Protein AF-A0A2M7CPL7-F1 (afdb_monomer)

Structure (mmCIF, N/CA/C/O backbone):
data_AF-A0A2M7CPL7-F1
#
_entry.id   AF-A0A2M7CPL7-F1
#
loop_
_atom_site.group_PDB
_atom_site.id
_atom_site.type_symbol
_atom_site.label_atom_id
_atom_site.label_alt_id
_atom_site.label_comp_id
_atom_site.label_asym_id
_atom_site.label_entity_id
_atom_site.label_seq_id
_atom_site.pdbx_PDB_ins_code
_atom_site.Cartn_x
_atom_site.Cartn_y
_atom_site.Cartn_z
_atom_site.occupancy
_atom_site.B_iso_or_equiv
_atom_site.auth_seq_id
_atom_site.auth_comp_id
_atom_site.auth_asym_id
_atom_site.auth_atom_id
_atom_site.pdbx_PDB_model_num
ATOM 1 N N . MET A 1 1 ? -26.203 -23.648 -34.967 1.00 50.22 1 MET A N 1
ATOM 2 C CA . MET A 1 1 ? -25.345 -22.890 -34.029 1.00 50.22 1 MET A CA 1
ATOM 3 C C . MET A 1 1 ? -24.401 -23.874 -33.365 1.00 50.22 1 MET A C 1
ATOM 5 O O . MET A 1 1 ? -24.859 -24.780 -32.678 1.00 50.22 1 MET A O 1
ATOM 9 N N . ASP A 1 2 ? -23.115 -23.768 -33.684 1.00 44.69 2 ASP A N 1
ATOM 10 C CA . ASP A 1 2 ? -22.103 -24.782 -33.389 1.00 44.69 2 ASP A CA 1
ATOM 11 C C . ASP A 1 2 ? -21.683 -24.737 -31.910 1.00 44.69 2 ASP A C 1
ATOM 13 O O . ASP A 1 2 ? -21.132 -23.742 -31.431 1.00 44.69 2 ASP A O 1
ATOM 17 N N . LYS A 1 3 ? -21.976 -25.805 -31.157 1.00 45.78 3 LYS A N 1
ATOM 18 C CA . LYS A 1 3 ? -21.694 -25.899 -29.710 1.00 45.78 3 LYS A CA 1
ATOM 19 C C . LYS A 1 3 ? -20.186 -25.890 -29.400 1.00 45.78 3 LYS A C 1
ATOM 21 O O . LYS A 1 3 ? -19.805 -25.643 -28.256 1.00 45.78 3 LYS A O 1
ATOM 26 N N . ASN A 1 4 ? -19.335 -26.084 -30.409 1.00 49.84 4 ASN A N 1
ATOM 27 C CA . ASN A 1 4 ? -17.879 -26.111 -30.268 1.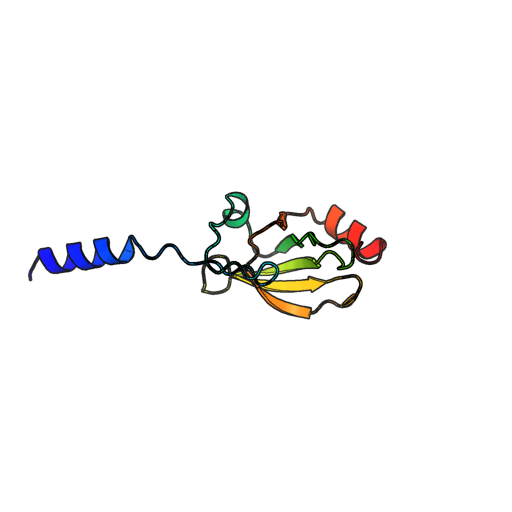00 49.84 4 ASN A CA 1
ATOM 28 C C . ASN A 1 4 ? -17.235 -24.717 -30.144 1.00 49.84 4 ASN A C 1
ATOM 30 O O . ASN A 1 4 ? -16.207 -24.580 -29.480 1.00 49.84 4 ASN A O 1
ATOM 34 N N . ALA A 1 5 ? -17.859 -23.656 -30.672 1.00 48.34 5 ALA A N 1
ATOM 35 C CA . ALA A 1 5 ? -17.319 -22.291 -30.576 1.00 48.34 5 ALA A CA 1
ATOM 36 C C . ALA A 1 5 ? -17.347 -21.731 -29.135 1.00 48.34 5 ALA A C 1
ATOM 38 O O . ALA A 1 5 ? -16.457 -20.988 -28.71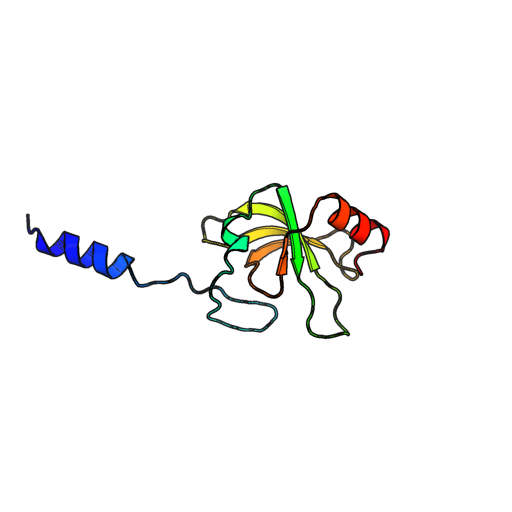6 1.00 48.34 5 ALA A O 1
ATOM 39 N N . LEU A 1 6 ? -18.341 -22.138 -28.335 1.00 47.09 6 LEU A N 1
ATOM 40 C CA . LEU A 1 6 ? -18.498 -21.720 -26.934 1.00 47.09 6 LEU A CA 1
ATOM 41 C C . LEU A 1 6 ? -17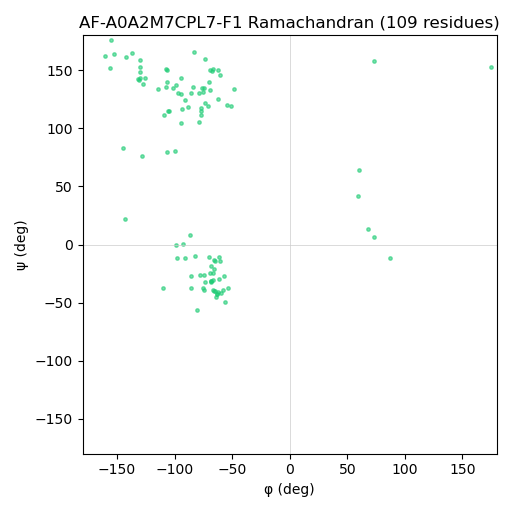.500 -22.398 -25.979 1.00 47.09 6 LEU A C 1
ATOM 43 O O . LEU A 1 6 ? -17.158 -21.827 -24.940 1.00 47.09 6 LEU A O 1
ATOM 47 N N . LEU A 1 7 ? -17.008 -23.593 -26.323 1.00 47.72 7 LEU A N 1
ATOM 48 C CA . LEU A 1 7 ? -15.988 -24.306 -25.546 1.00 47.72 7 LEU A CA 1
ATOM 49 C C . LEU A 1 7 ? -14.593 -23.693 -25.743 1.00 47.72 7 LEU A C 1
ATOM 51 O O . LEU A 1 7 ? -13.864 -23.530 -24.763 1.00 47.72 7 LEU A O 1
ATOM 55 N N . GLY A 1 8 ? -14.266 -23.250 -26.964 1.00 40.34 8 GLY A N 1
ATOM 56 C CA . GLY A 1 8 ? -13.007 -22.558 -27.269 1.00 40.34 8 GLY A CA 1
ATOM 57 C C . GLY A 1 8 ? -12.856 -21.221 -26.535 1.00 40.34 8 GLY A C 1
ATOM 58 O O . GLY A 1 8 ? -11.815 -20.955 -25.940 1.00 40.34 8 GLY A O 1
ATOM 59 N N . LEU A 1 9 ? -13.924 -20.417 -26.464 1.00 45.09 9 LEU A N 1
ATOM 60 C CA . LEU A 1 9 ? -13.926 -19.139 -25.733 1.00 45.09 9 LEU A CA 1
ATOM 61 C C . LEU A 1 9 ? -13.835 -19.311 -24.207 1.00 45.09 9 LEU A C 1
ATO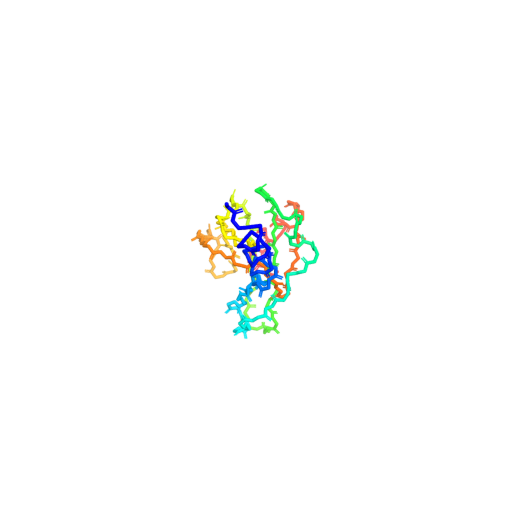M 63 O O . LEU A 1 9 ? -13.225 -18.484 -23.530 1.00 45.09 9 LEU A O 1
ATOM 67 N N . ARG A 1 10 ? -14.394 -20.394 -23.645 1.00 44.84 10 ARG A N 1
ATOM 68 C CA . ARG A 1 10 ? -14.252 -20.725 -22.213 1.00 44.84 10 ARG A CA 1
ATOM 69 C C . ARG A 1 10 ? -12.859 -21.256 -21.860 1.00 44.84 10 ARG A C 1
ATOM 71 O O . ARG A 1 10 ? -12.395 -20.991 -20.752 1.00 44.84 10 ARG A O 1
ATOM 78 N N . ALA A 1 11 ? -12.198 -21.966 -22.775 1.00 43.19 11 ALA A N 1
ATOM 79 C CA . ALA A 1 11 ? -10.825 -22.438 -22.603 1.00 43.19 11 ALA A CA 1
ATOM 80 C C . ALA A 1 11 ? -9.798 -21.300 -22.753 1.00 43.19 11 ALA A C 1
ATOM 82 O O . ALA A 1 11 ? -8.878 -21.208 -21.943 1.00 43.19 11 ALA A O 1
ATOM 83 N N . LEU A 1 12 ? -10.007 -20.365 -23.690 1.00 39.56 12 LEU A N 1
ATOM 84 C CA . LEU A 1 12 ? -9.122 -19.205 -23.868 1.00 39.56 12 LEU A CA 1
ATOM 85 C C . LEU A 1 12 ? -9.187 -18.216 -22.694 1.00 39.56 12 LEU A C 1
ATOM 87 O O . LEU A 1 12 ? -8.190 -17.598 -22.332 1.00 39.56 12 LEU A O 1
ATOM 91 N N . ARG A 1 13 ? -10.350 -18.099 -22.040 1.00 41.03 13 ARG A N 1
ATOM 92 C CA . ARG A 1 13 ? -10.515 -17.268 -20.834 1.00 41.03 13 ARG A CA 1
ATOM 93 C C . ARG A 1 13 ? -9.799 -17.837 -19.603 1.00 41.03 13 ARG A C 1
ATOM 95 O O . ARG A 1 13 ? -9.714 -17.156 -18.585 1.00 41.03 13 ARG A O 1
ATOM 102 N N . LYS A 1 14 ? -9.320 -19.084 -19.679 1.00 42.31 14 LYS A N 1
ATOM 103 C CA . LYS A 1 14 ? -8.762 -19.850 -18.559 1.00 42.31 14 LYS A CA 1
ATOM 104 C C . LYS A 1 14 ? -7.244 -19.724 -18.401 1.00 42.31 14 LYS A C 1
ATOM 106 O O . LYS A 1 14 ? -6.709 -20.342 -17.488 1.00 42.31 14 LYS A O 1
ATOM 111 N N . GLN A 1 15 ? -6.551 -18.952 -19.241 1.00 43.47 15 GLN A N 1
ATOM 112 C CA . GLN A 1 15 ? -5.082 -18.999 -19.259 1.00 43.47 15 GLN A CA 1
ATOM 113 C C . GLN A 1 15 ? -4.364 -17.670 -19.501 1.00 43.47 15 GLN A C 1
ATOM 115 O O . GLN A 1 15 ? -3.193 -17.650 -19.863 1.00 43.47 15 GLN A O 1
ATOM 120 N N . LEU A 1 16 ? -5.029 -16.550 -19.235 1.00 45.91 16 LEU A N 1
ATOM 121 C CA . LEU A 1 16 ? -4.323 -15.306 -18.952 1.00 45.91 16 LEU A CA 1
ATOM 122 C C . LEU A 1 16 ? -4.469 -15.056 -17.461 1.00 45.91 16 LEU A C 1
ATOM 124 O O . LEU A 1 16 ? -5.343 -14.313 -17.017 1.00 45.91 16 LEU A O 1
ATOM 128 N N . THR A 1 17 ? -3.645 -15.743 -16.670 1.00 52.88 17 THR A N 1
ATOM 129 C CA . THR A 1 17 ? -3.370 -15.292 -15.308 1.00 52.88 17 THR A CA 1
ATOM 130 C C . THR A 1 17 ? -2.968 -13.823 -15.440 1.00 52.88 17 THR A C 1
ATOM 132 O O . THR A 1 17 ? -2.026 -13.547 -16.191 1.00 52.88 17 THR A O 1
ATOM 135 N N . PRO A 1 18 ? -3.698 -12.873 -14.828 1.00 54.16 18 PRO A 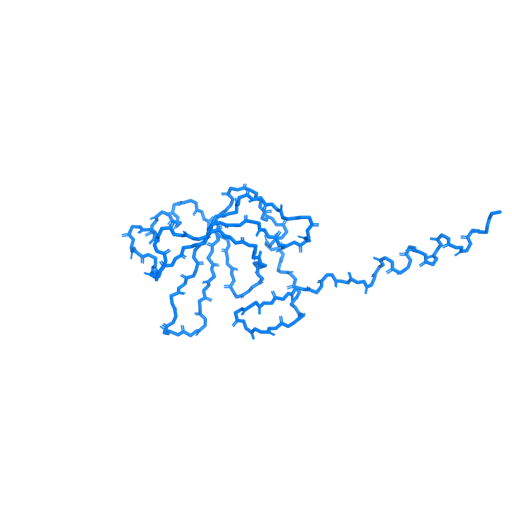N 1
ATOM 136 C CA . PRO A 1 18 ? -3.321 -11.472 -14.910 1.00 54.16 18 PRO A CA 1
ATOM 137 C C . PRO A 1 18 ? -1.870 -11.361 -14.445 1.00 54.16 18 PRO A C 1
ATOM 139 O O . PRO A 1 18 ? -1.527 -11.827 -13.358 1.00 54.16 18 PRO A O 1
ATOM 142 N N . LYS A 1 19 ? -1.005 -10.865 -15.332 1.00 63.03 19 LYS A N 1
ATOM 143 C CA . LYS A 1 19 ? 0.409 -10.672 -15.032 1.00 63.03 19 LYS A CA 1
ATOM 144 C C . LYS A 1 19 ? 0.494 -9.425 -14.173 1.00 63.03 19 LYS A C 1
ATOM 146 O O . LYS A 1 19 ? 0.192 -8.339 -14.655 1.00 63.03 19 LYS A O 1
ATOM 151 N N . PHE A 1 20 ? 0.855 -9.588 -12.908 1.00 69.81 20 PHE A N 1
ATOM 152 C CA . PHE A 1 20 ? 1.102 -8.447 -12.046 1.00 69.81 20 PHE A CA 1
ATOM 153 C C . PHE A 1 20 ? 2.542 -7.987 -12.221 1.00 69.81 20 PHE A C 1
ATOM 155 O O . PHE A 1 20 ? 3.469 -8.799 -12.150 1.00 69.81 20 PHE A O 1
ATOM 162 N N . PHE A 1 21 ? 2.714 -6.686 -12.436 1.00 69.94 21 PHE A N 1
ATOM 163 C CA . PHE A 1 21 ? 4.021 -6.047 -12.468 1.00 69.94 21 PHE A CA 1
ATOM 164 C C . PHE A 1 21 ? 4.356 -5.484 -11.089 1.00 69.94 21 PHE A C 1
ATOM 166 O O . PHE A 1 21 ? 3.560 -4.747 -10.503 1.00 69.94 21 PHE A O 1
ATOM 173 N N . ASN A 1 22 ? 5.541 -5.812 -10.584 1.00 68.81 22 ASN A N 1
ATOM 174 C CA . ASN A 1 22 ? 6.110 -5.164 -9.415 1.00 68.81 22 ASN A CA 1
ATOM 175 C C . ASN A 1 22 ? 7.036 -4.038 -9.881 1.00 68.81 22 ASN A C 1
ATOM 177 O O . ASN A 1 22 ? 8.153 -4.286 -10.328 1.00 68.81 22 ASN A O 1
ATOM 181 N N . ALA A 1 23 ? 6.568 -2.798 -9.756 1.00 65.25 23 ALA A N 1
ATOM 182 C CA . ALA A 1 23 ? 7.336 -1.623 -10.157 1.00 65.25 23 ALA A CA 1
ATOM 183 C C . ALA A 1 23 ? 8.604 -1.399 -9.319 1.00 65.25 23 ALA A C 1
ATOM 185 O O . ALA A 1 23 ? 9.524 -0.736 -9.783 1.00 65.25 23 ALA A O 1
ATOM 186 N N . LEU A 1 24 ? 8.670 -1.961 -8.109 1.00 64.38 24 LEU A N 1
ATOM 187 C CA . LEU A 1 24 ? 9.808 -1.791 -7.208 1.00 64.38 24 LEU A CA 1
ATOM 188 C C . LEU A 1 24 ? 10.924 -2.795 -7.488 1.00 64.38 24 LEU A C 1
ATOM 190 O O . LEU A 1 24 ? 12.094 -2.442 -7.398 1.00 64.38 24 LEU A O 1
ATOM 194 N N . THR A 1 25 ? 10.581 -4.036 -7.840 1.00 64.62 25 THR A N 1
ATOM 195 C CA . THR A 1 25 ? 11.572 -5.080 -8.161 1.00 64.62 25 THR A CA 1
ATOM 196 C C . THR A 1 25 ? 11.807 -5.256 -9.660 1.00 64.62 25 THR A C 1
ATOM 198 O O . THR A 1 25 ? 12.727 -5.966 -10.056 1.00 64.62 25 THR A O 1
ATOM 201 N N . GLY A 1 26 ? 10.969 -4.656 -10.510 1.00 67.94 26 GLY A N 1
ATOM 202 C CA . GLY A 1 26 ? 10.982 -4.861 -11.960 1.00 67.94 26 GLY A CA 1
ATOM 203 C C . GLY A 1 26 ? 10.428 -6.221 -12.403 1.00 67.94 26 GLY A C 1
ATOM 204 O O . GLY A 1 26 ? 10.498 -6.558 -13.585 1.00 67.94 26 GLY A O 1
ATOM 205 N N . ALA A 1 27 ? 9.868 -7.021 -11.487 1.00 68.38 27 ALA A N 1
ATOM 206 C CA . ALA A 1 27 ? 9.343 -8.340 -11.815 1.00 68.38 27 ALA A CA 1
ATOM 207 C C . ALA A 1 27 ? 8.051 -8.235 -12.647 1.00 68.38 27 ALA A C 1
ATOM 209 O O . ALA A 1 27 ? 7.037 -7.705 -12.195 1.00 68.38 27 ALA A O 1
ATOM 210 N N . ALA A 1 28 ? 8.081 -8.777 -13.868 1.00 67.25 28 ALA A N 1
ATOM 211 C CA . ALA A 1 28 ? 6.979 -8.709 -14.834 1.00 67.25 28 ALA A CA 1
ATOM 212 C C . ALA A 1 28 ? 5.870 -9.757 -14.639 1.00 67.25 28 ALA A C 1
ATOM 214 O O . ALA A 1 28 ? 4.845 -9.697 -15.320 1.00 67.25 28 ALA A O 1
ATOM 215 N N . GLN A 1 29 ? 6.079 -10.748 -13.770 1.00 72.38 29 GLN A N 1
ATOM 216 C CA . GLN A 1 29 ? 5.127 -11.833 -13.528 1.00 72.38 29 GLN A CA 1
ATOM 217 C C . GLN A 1 29 ? 5.160 -12.246 -12.058 1.00 72.38 29 GLN A C 1
ATOM 219 O O . GLN A 1 29 ? 5.832 -13.206 -11.691 1.00 72.38 29 GLN A O 1
ATOM 224 N N . VAL A 1 30 ? 4.434 -11.511 -11.219 1.00 68.62 30 VAL A N 1
ATOM 225 C CA . VAL A 1 30 ? 4.262 -11.865 -9.804 1.00 68.62 30 VAL A CA 1
ATOM 226 C C . VAL A 1 30 ? 2.889 -12.503 -9.609 1.00 68.62 30 VAL A C 1
ATOM 228 O O . VAL A 1 30 ? 1.893 -12.032 -10.161 1.00 68.62 30 VAL A O 1
ATOM 231 N N . ALA A 1 31 ? 2.827 -13.605 -8.863 1.00 69.56 31 ALA A N 1
ATOM 232 C CA . ALA A 1 31 ? 1.552 -14.175 -8.445 1.00 69.56 31 ALA A CA 1
ATOM 233 C C . ALA A 1 31 ? 0.992 -13.327 -7.294 1.00 69.56 31 ALA A C 1
ATOM 235 O O . ALA A 1 31 ? 1.741 -12.994 -6.379 1.00 69.56 31 ALA A O 1
ATOM 236 N N . PRO A 1 32 ? -0.302 -12.975 -7.297 1.00 68.62 32 PRO A N 1
ATOM 237 C CA . PRO A 1 32 ? -0.845 -12.163 -6.228 1.00 68.62 32 PRO A CA 1
ATOM 238 C C . PRO A 1 32 ? -0.883 -12.973 -4.931 1.00 68.62 32 PRO A C 1
ATOM 240 O O . PRO A 1 32 ? -1.372 -14.109 -4.901 1.00 68.62 32 PRO A O 1
ATOM 243 N N . ALA A 1 33 ? -0.409 -12.385 -3.840 1.00 70.94 33 ALA A N 1
ATOM 244 C CA . ALA A 1 33 ? -0.494 -13.005 -2.530 1.00 70.94 33 ALA A CA 1
ATOM 245 C C . ALA A 1 33 ? -1.961 -13.091 -2.068 1.00 70.94 33 ALA A C 1
ATOM 247 O O . ALA A 1 33 ? -2.788 -12.230 -2.374 1.00 70.94 33 ALA A O 1
ATOM 248 N N . LYS A 1 34 ? -2.308 -14.120 -1.278 1.00 74.19 34 LYS A N 1
ATOM 249 C CA . LYS A 1 34 ? -3.700 -14.350 -0.830 1.00 74.19 34 LYS A CA 1
ATOM 250 C C . LYS A 1 34 ? -4.323 -13.125 -0.154 1.00 74.19 34 LYS A C 1
ATOM 252 O O . LYS A 1 34 ? -5.500 -12.847 -0.370 1.00 74.19 34 LYS A O 1
ATOM 257 N N . TRP A 1 35 ? -3.549 -12.379 0.629 1.00 74.12 35 TRP A N 1
ATOM 258 C CA . TRP A 1 35 ? -4.038 -11.201 1.348 1.00 74.12 35 TRP A CA 1
ATOM 259 C C . TRP A 1 35 ? -4.448 -10.050 0.409 1.00 74.12 35 TRP A C 1
ATOM 261 O O . TRP A 1 35 ? -5.330 -9.275 0.762 1.00 74.12 35 TRP A O 1
ATOM 271 N N . GLN A 1 36 ? -3.907 -9.971 -0.814 1.00 75.56 36 GLN A N 1
ATOM 272 C CA . GLN A 1 36 ? -4.280 -8.930 -1.786 1.00 75.56 36 GLN A CA 1
ATOM 273 C C . GLN A 1 36 ? -5.719 -9.072 -2.257 1.00 75.56 36 GLN A C 1
ATOM 275 O O . GLN A 1 36 ? -6.386 -8.082 -2.535 1.00 75.56 36 GLN A O 1
ATOM 280 N N . SER A 1 37 ? -6.230 -10.305 -2.296 1.00 77.12 37 SER A N 1
ATOM 281 C CA . SER A 1 37 ? -7.643 -10.551 -2.595 1.00 77.12 37 SER A CA 1
ATOM 282 C C . SER A 1 37 ? -8.596 -10.002 -1.525 1.00 77.12 37 SER A C 1
ATOM 284 O O . SER A 1 37 ? -9.794 -9.909 -1.771 1.00 77.12 37 SER A O 1
ATOM 286 N N . GLN A 1 38 ? -8.070 -9.629 -0.355 1.00 81.62 38 GLN A N 1
ATOM 287 C CA . GLN A 1 38 ? -8.824 -9.077 0.770 1.00 81.62 38 GLN A CA 1
ATOM 288 C C . GLN A 1 38 ? -8.749 -7.545 0.833 1.00 81.62 38 GLN A C 1
ATOM 290 O O . GLN A 1 38 ? -9.330 -6.951 1.744 1.00 81.62 38 GLN A O 1
ATOM 295 N N . LEU A 1 39 ? -8.021 -6.913 -0.095 1.00 85.44 39 LEU A N 1
ATOM 296 C CA . LEU A 1 39 ? -7.901 -5.465 -0.156 1.00 85.44 39 LEU A CA 1
ATOM 297 C C . LEU A 1 39 ? -9.182 -4.827 -0.691 1.00 85.44 39 LEU A C 1
ATOM 299 O O . LEU A 1 39 ? -9.744 -5.251 -1.702 1.00 85.44 39 LEU A O 1
ATOM 303 N N . LYS A 1 40 ? -9.614 -3.768 -0.014 1.00 90.06 40 LYS A N 1
ATOM 304 C CA . LYS A 1 40 ? -10.800 -2.974 -0.346 1.00 90.06 40 LYS A CA 1
ATOM 305 C C . LYS A 1 40 ? -10.517 -1.482 -0.200 1.00 90.06 40 LYS A C 1
ATOM 307 O O . LYS A 1 40 ? -9.547 -1.076 0.436 1.00 90.06 40 LYS A O 1
ATOM 312 N N . SER A 1 41 ? -11.399 -0.661 -0.764 1.00 93.44 41 SER A N 1
ATOM 313 C CA . SER A 1 41 ? -11.433 0.778 -0.489 1.00 93.44 41 SER A CA 1
ATOM 314 C C . SER A 1 41 ? -11.393 1.058 1.014 1.00 93.44 41 SER A C 1
ATOM 316 O O . SER A 1 41 ? -12.113 0.426 1.787 1.00 93.44 41 SER A O 1
ATOM 318 N N . GLY A 1 42 ? -10.548 2.005 1.410 1.00 93.88 42 GLY A N 1
ATOM 319 C CA . GLY A 1 42 ? -10.301 2.392 2.795 1.00 93.88 42 GLY A CA 1
ATOM 320 C C . GLY A 1 42 ? -9.224 1.576 3.513 1.00 93.88 42 GLY A C 1
ATOM 321 O O . GLY A 1 42 ? -8.790 1.998 4.580 1.00 93.88 42 GLY A O 1
ATOM 322 N N . ASP A 1 43 ? -8.763 0.452 2.956 1.00 94.06 43 ASP A N 1
ATOM 323 C CA . ASP A 1 43 ? -7.660 -0.296 3.558 1.00 94.06 43 ASP A CA 1
ATOM 324 C C . ASP A 1 43 ? -6.333 0.465 3.455 1.00 94.06 43 ASP A C 1
ATOM 326 O O . ASP A 1 43 ? -6.077 1.191 2.490 1.00 94.06 43 ASP A O 1
ATOM 330 N N . TYR A 1 44 ? -5.464 0.219 4.433 1.00 94.12 44 TYR A N 1
ATOM 331 C CA . TYR A 1 44 ? -4.107 0.745 4.480 1.00 94.12 44 TYR A CA 1
ATOM 332 C C . TYR A 1 44 ? -3.097 -0.356 4.166 1.00 94.12 44 TYR A C 1
ATOM 334 O O . TYR A 1 44 ? -3.321 -1.532 4.466 1.00 94.12 44 TYR A O 1
ATOM 342 N N . TYR A 1 45 ? -1.968 0.018 3.579 1.00 91.81 45 TYR A N 1
ATOM 343 C CA . TYR A 1 45 ? -0.877 -0.897 3.269 1.00 91.81 45 TYR A CA 1
ATOM 344 C C . TYR A 1 45 ? 0.477 -0.232 3.503 1.00 91.81 45 TYR A C 1
ATOM 346 O O . TYR A 1 45 ? 0.589 0.994 3.552 1.00 91.81 45 TYR A O 1
ATOM 354 N N . VAL A 1 46 ? 1.507 -1.062 3.619 1.00 91.06 46 VAL A N 1
ATOM 355 C CA . VAL A 1 46 ? 2.902 -0.645 3.508 1.00 91.06 46 VAL A CA 1
ATOM 356 C C . VAL A 1 46 ? 3.585 -1.486 2.449 1.00 91.06 46 VAL A C 1
ATOM 358 O O . VAL A 1 46 ? 3.295 -2.676 2.298 1.00 91.06 46 VAL A O 1
ATOM 361 N N . ILE A 1 47 ? 4.479 -0.844 1.716 1.00 87.19 47 ILE A N 1
ATOM 362 C CA . ILE A 1 47 ? 5.479 -1.481 0.892 1.00 87.19 47 ILE A CA 1
ATOM 363 C C . ILE A 1 47 ? 6.826 -1.262 1.547 1.00 87.19 47 ILE A C 1
ATOM 365 O O . ILE A 1 47 ? 7.318 -0.135 1.622 1.00 87.19 47 ILE A O 1
ATOM 369 N N . GLU A 1 48 ? 7.391 -2.351 2.046 1.00 83.88 48 GLU A N 1
ATOM 370 C CA . GLU A 1 48 ? 8.704 -2.326 2.663 1.00 83.88 48 GLU A CA 1
ATOM 371 C C . GLU A 1 48 ? 9.756 -2.312 1.552 1.00 83.88 48 GLU A C 1
ATOM 373 O O . GLU A 1 48 ? 9.696 -3.088 0.595 1.00 83.88 48 GLU A O 1
ATOM 378 N N . SER A 1 49 ? 10.713 -1.393 1.651 1.00 74.19 49 SER A N 1
ATOM 379 C CA . SER A 1 49 ? 11.864 -1.410 0.759 1.00 74.19 49 SER A CA 1
ATOM 380 C C . SER A 1 49 ? 12.820 -2.518 1.189 1.00 74.19 49 SER A C 1
ATOM 382 O O . SER A 1 49 ? 13.219 -2.584 2.350 1.00 74.19 49 SER A O 1
ATOM 384 N N . PHE A 1 50 ? 13.257 -3.348 0.242 1.00 69.50 50 PHE A N 1
ATOM 385 C CA . PHE A 1 50 ? 14.357 -4.287 0.481 1.00 69.50 50 PHE A CA 1
ATOM 386 C C . PHE A 1 50 ? 15.714 -3.583 0.640 1.00 69.50 50 PHE A C 1
ATOM 388 O O . PHE A 1 50 ? 16.632 -4.135 1.241 1.00 69.50 50 PHE A O 1
ATOM 395 N N . ALA A 1 51 ? 15.860 -2.379 0.081 1.00 69.00 51 ALA A N 1
ATOM 396 C CA . ALA A 1 51 ? 17.069 -1.576 0.195 1.00 69.00 51 ALA A CA 1
ATOM 397 C C . ALA A 1 51 ? 16.969 -0.659 1.419 1.00 69.00 51 ALA A C 1
ATOM 399 O O . ALA A 1 51 ? 16.055 0.163 1.502 1.00 69.00 51 ALA A O 1
ATOM 400 N N . SER A 1 52 ? 17.944 -0.748 2.326 1.00 67.25 52 SER A N 1
ATOM 401 C CA . SER A 1 52 ? 18.007 0.048 3.564 1.00 67.25 52 SER A CA 1
ATOM 402 C C . SER A 1 52 ? 18.077 1.565 3.344 1.00 67.25 52 SER A C 1
ATOM 404 O O . SER A 1 52 ? 17.872 2.329 4.282 1.00 67.25 52 SER A O 1
ATOM 406 N N . SER A 1 53 ? 18.369 2.010 2.120 1.00 76.62 53 SER A N 1
ATOM 407 C CA . SER A 1 53 ? 18.477 3.420 1.744 1.00 76.62 53 SER A CA 1
ATOM 408 C C . SER A 1 53 ? 17.174 4.050 1.244 1.00 76.62 53 SER A C 1
ATOM 410 O O . SER A 1 53 ? 17.132 5.272 1.100 1.00 76.62 53 SER A O 1
ATOM 412 N N . LEU A 1 54 ? 16.127 3.264 0.963 1.00 80.19 54 LEU A N 1
ATOM 413 C CA . LEU A 1 54 ? 14.850 3.794 0.477 1.00 80.19 54 LEU A CA 1
ATOM 414 C C . LEU A 1 54 ? 13.792 3.715 1.587 1.00 80.19 54 LEU A C 1
ATOM 416 O O . LEU A 1 54 ? 13.683 2.674 2.240 1.00 80.19 54 LEU A O 1
ATOM 420 N N . PRO A 1 55 ? 12.993 4.775 1.799 1.00 85.69 55 PRO A N 1
ATOM 421 C CA . PRO A 1 55 ? 11.921 4.748 2.783 1.00 85.69 55 PRO A CA 1
ATOM 422 C C . PRO A 1 55 ? 10.823 3.768 2.365 1.00 85.69 55 PRO A C 1
ATOM 424 O O . PRO A 1 55 ? 10.564 3.569 1.174 1.00 85.69 55 PRO A O 1
ATOM 427 N N . ALA A 1 56 ? 10.134 3.199 3.354 1.00 89.19 56 ALA A N 1
ATOM 428 C CA . ALA A 1 56 ? 8.916 2.447 3.102 1.00 89.19 56 ALA A CA 1
ATOM 429 C C . ALA A 1 56 ? 7.827 3.352 2.494 1.00 89.19 56 ALA A C 1
ATOM 431 O O . ALA A 1 56 ? 7.764 4.561 2.749 1.00 89.19 56 ALA A O 1
ATOM 432 N N . ILE A 1 57 ? 6.956 2.753 1.684 1.00 90.12 57 ILE A N 1
ATOM 433 C CA . ILE A 1 57 ? 5.816 3.439 1.072 1.00 90.12 57 ILE A CA 1
ATOM 434 C C . ILE A 1 57 ? 4.556 3.005 1.804 1.00 90.12 57 ILE A C 1
ATOM 436 O O . ILE A 1 57 ? 4.143 1.854 1.720 1.00 90.12 57 ILE A O 1
ATOM 440 N N . TYR A 1 58 ? 3.908 3.933 2.482 1.00 93.06 58 TYR A N 1
ATOM 441 C CA . TYR A 1 58 ? 2.620 3.723 3.128 1.00 93.06 58 TYR A CA 1
ATOM 442 C C . TYR A 1 58 ? 1.528 4.163 2.172 1.00 93.06 58 TYR A C 1
ATOM 444 O O . TYR A 1 58 ? 1.697 5.156 1.480 1.00 93.06 58 TYR A O 1
ATOM 452 N N . GLY A 1 59 ? 0.384 3.498 2.123 1.00 93.38 59 GLY A N 1
ATOM 453 C CA . GLY A 1 59 ? -0.717 4.043 1.342 1.00 93.38 59 GLY A CA 1
ATOM 454 C C . GLY A 1 59 ? -2.091 3.648 1.826 1.00 93.38 59 GLY A C 1
ATOM 455 O O . GLY A 1 59 ? -2.261 2.714 2.608 1.00 93.38 59 GLY A O 1
ATOM 456 N N . GLN A 1 60 ? -3.069 4.399 1.337 1.00 95.25 60 GLN A N 1
ATOM 457 C CA . GLN A 1 60 ? -4.487 4.142 1.521 1.00 95.25 60 GLN A CA 1
ATOM 458 C C . GLN A 1 60 ? -5.115 3.820 0.168 1.00 95.25 60 GLN A C 1
ATOM 460 O O . GLN A 1 60 ? -4.906 4.536 -0.814 1.00 95.25 60 GLN A O 1
ATOM 465 N N . ILE A 1 61 ? -5.922 2.766 0.119 1.00 94.19 61 ILE A N 1
ATOM 466 C CA . ILE A 1 61 ? -6.691 2.411 -1.070 1.00 94.19 61 ILE A CA 1
ATOM 467 C C . ILE A 1 61 ? -7.900 3.333 -1.173 1.00 94.19 61 ILE A C 1
ATOM 469 O O . ILE A 1 61 ? -8.795 3.297 -0.332 1.00 94.19 61 ILE A O 1
ATOM 473 N N . ILE A 1 62 ? -7.961 4.123 -2.241 1.00 95.25 62 ILE A N 1
ATOM 474 C CA . ILE A 1 62 ? -9.123 4.957 -2.552 1.00 95.25 62 ILE A CA 1
ATOM 475 C C . ILE A 1 62 ? -10.182 4.074 -3.217 1.00 95.25 62 ILE A C 1
ATOM 477 O O . ILE A 1 62 ? -11.305 3.936 -2.725 1.00 95.25 62 ILE A O 1
ATOM 481 N N . LYS A 1 63 ? -9.818 3.414 -4.323 1.00 93.69 63 LYS A N 1
ATOM 482 C CA . LYS A 1 63 ? -10.716 2.512 -5.059 1.00 93.69 63 LYS A CA 1
ATOM 483 C C . LYS A 1 63 ? -9.965 1.467 -5.883 1.00 93.69 63 LYS A C 1
ATOM 485 O O . LYS A 1 63 ? -8.852 1.745 -6.331 1.00 93.69 63 LYS A O 1
ATOM 490 N N . PRO A 1 64 ? -10.557 0.283 -6.127 1.00 87.56 64 PRO A N 1
ATOM 491 C CA . PRO A 1 64 ? -10.035 -0.627 -7.138 1.00 87.56 64 PRO A CA 1
ATOM 492 C C . PRO A 1 64 ? -10.068 0.048 -8.509 1.00 87.56 64 PRO A C 1
ATOM 494 O O . PRO A 1 64 ? -10.975 0.827 -8.818 1.00 87.56 64 PRO A O 1
ATOM 497 N N . THR A 1 65 ? -9.080 -0.260 -9.338 1.00 80.69 65 THR A N 1
ATOM 498 C CA . THR A 1 65 ? -9.180 0.025 -10.769 1.00 80.69 65 THR A CA 1
ATOM 499 C C . THR A 1 65 ? -9.954 -1.106 -11.452 1.00 80.69 65 THR A C 1
ATOM 501 O O . THR A 1 65 ? -10.160 -2.171 -10.868 1.00 80.69 65 THR A O 1
ATOM 504 N N . GLY A 1 66 ? -10.408 -0.897 -12.690 1.00 73.81 66 GLY A N 1
ATOM 505 C CA . GLY A 1 66 ? -11.030 -1.970 -13.481 1.00 73.81 66 GLY A CA 1
ATOM 506 C C . GLY A 1 66 ? -10.086 -3.152 -13.758 1.00 73.81 66 GLY A C 1
ATOM 507 O O . GLY A 1 66 ? -10.537 -4.207 -14.201 1.00 73.81 66 GLY A O 1
ATOM 508 N N . GLU A 1 67 ? -8.791 -2.989 -13.472 1.00 78.00 67 GLU A N 1
ATOM 509 C CA . GLU A 1 67 ? -7.754 -4.001 -13.615 1.00 78.00 67 GLU A CA 1
ATOM 510 C C . GLU A 1 67 ? -7.482 -4.702 -12.279 1.00 78.00 67 GLU A C 1
ATOM 512 O O . GLU A 1 67 ? -7.299 -4.089 -11.224 1.00 78.00 67 GLU A O 1
ATOM 517 N N . ARG A 1 68 ? -7.471 -6.037 -12.313 1.00 74.44 68 ARG A N 1
ATOM 518 C CA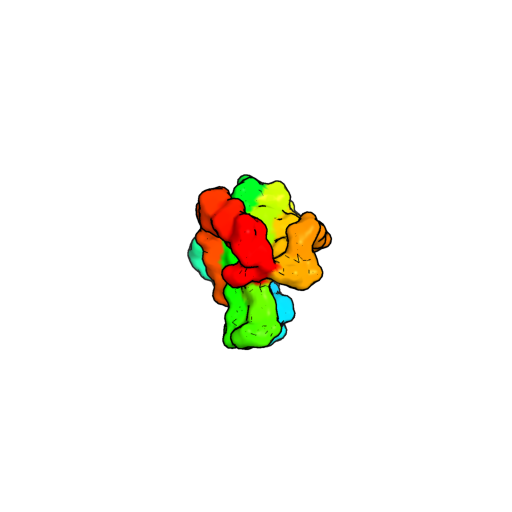 . ARG A 1 68 ? -7.388 -6.858 -11.103 1.00 74.44 68 ARG A CA 1
ATOM 519 C C . ARG A 1 68 ? -6.071 -6.601 -10.364 1.00 74.44 68 ARG A C 1
ATOM 521 O O . ARG A 1 68 ? -5.010 -6.777 -10.943 1.00 74.44 68 ARG A O 1
ATOM 528 N N . GLY A 1 69 ? -6.184 -6.240 -9.083 1.00 74.44 69 GLY A N 1
ATOM 529 C CA . GLY A 1 69 ? -5.098 -5.938 -8.133 1.00 74.44 69 GLY A CA 1
ATOM 530 C C . GLY A 1 69 ? -4.296 -4.664 -8.411 1.00 74.44 69 GLY A C 1
ATOM 531 O O . GLY A 1 69 ? -3.277 -4.438 -7.761 1.00 74.44 69 GLY A O 1
ATOM 532 N N . TYR A 1 70 ? -4.807 -3.810 -9.297 1.00 82.81 70 TYR A N 1
ATOM 533 C CA . TYR A 1 70 ? -4.419 -2.411 -9.389 1.00 82.81 70 TYR A CA 1
ATOM 534 C C . TYR A 1 70 ? -5.449 -1.551 -8.659 1.00 82.81 70 TYR A C 1
ATOM 536 O O . TYR A 1 70 ? -6.663 -1.742 -8.800 1.00 82.81 70 TYR A O 1
ATOM 544 N N . PHE A 1 71 ? -4.968 -0.574 -7.903 1.00 88.81 71 PHE A N 1
ATOM 545 C CA . PHE A 1 71 ? -5.795 0.321 -7.103 1.00 88.81 71 PHE A CA 1
ATOM 546 C C . PHE A 1 71 ? -5.399 1.767 -7.369 1.00 88.81 71 PHE A C 1
ATOM 548 O O . PHE A 1 71 ? -4.217 2.066 -7.524 1.00 88.81 71 PHE A O 1
ATOM 555 N N . LEU A 1 72 ? -6.385 2.666 -7.382 1.00 91.75 72 LEU A N 1
ATOM 556 C CA . LEU A 1 72 ? -6.105 4.069 -7.121 1.00 91.75 72 LEU A CA 1
ATOM 557 C C . LEU A 1 72 ? -5.834 4.192 -5.624 1.00 91.75 72 LEU A C 1
ATOM 559 O O . LEU A 1 72 ? -6.683 3.837 -4.797 1.00 91.75 72 LEU A O 1
ATOM 563 N N . VAL A 1 73 ? -4.655 4.688 -5.292 1.00 93.12 73 VAL A N 1
ATOM 564 C CA . VAL A 1 73 ? -4.180 4.830 -3.919 1.00 93.12 73 VAL A CA 1
ATOM 565 C C . VAL A 1 73 ? -3.656 6.236 -3.699 1.00 93.12 73 VAL A C 1
ATOM 567 O O . VAL A 1 73 ? -3.265 6.908 -4.651 1.00 93.12 73 VAL A O 1
ATOM 570 N N . LYS A 1 74 ? -3.599 6.647 -2.435 1.00 95.44 74 LYS A N 1
ATOM 571 C CA . LYS A 1 74 ? -2.766 7.765 -1.998 1.00 95.44 74 LYS A CA 1
ATOM 572 C C . LYS A 1 74 ? -1.572 7.201 -1.242 1.00 95.44 74 LYS A C 1
ATOM 574 O O . LYS A 1 74 ? -1.760 6.562 -0.206 1.00 95.44 74 LYS A O 1
ATOM 579 N N . ALA A 1 75 ? -0.375 7.382 -1.788 1.00 92.38 75 ALA A N 1
ATOM 580 C CA . ALA A 1 75 ? 0.866 6.819 -1.268 1.00 92.38 75 ALA A CA 1
ATOM 581 C C . ALA A 1 75 ? 1.717 7.903 -0.597 1.00 92.38 75 ALA A C 1
ATOM 583 O O . ALA A 1 75 ? 1.819 9.007 -1.110 1.00 92.38 75 ALA A O 1
ATOM 584 N N . HIS A 1 76 ? 2.341 7.580 0.528 1.00 93.75 76 HIS A N 1
ATOM 585 C CA . HIS A 1 76 ? 3.114 8.448 1.405 1.00 93.75 76 HIS A CA 1
ATOM 586 C C . HIS A 1 76 ? 4.468 7.803 1.710 1.00 93.75 76 HIS A C 1
ATOM 588 O O . HIS A 1 76 ? 4.583 6.582 1.802 1.00 93.75 76 HIS A O 1
ATOM 594 N N . SER A 1 77 ? 5.491 8.622 1.917 1.00 91.56 77 SER A N 1
ATOM 595 C CA . SER A 1 77 ? 6.801 8.181 2.409 1.00 91.56 77 SER A CA 1
ATOM 596 C C . SER A 1 77 ? 7.510 9.338 3.108 1.00 91.56 77 SER A C 1
ATOM 598 O O . SER A 1 77 ? 7.030 10.476 3.076 1.00 91.56 77 SER A O 1
ATOM 600 N N . ALA A 1 78 ? 8.685 9.081 3.688 1.00 89.19 78 ALA A N 1
ATOM 601 C CA . ALA A 1 78 ? 9.519 10.141 4.257 1.00 89.19 78 ALA A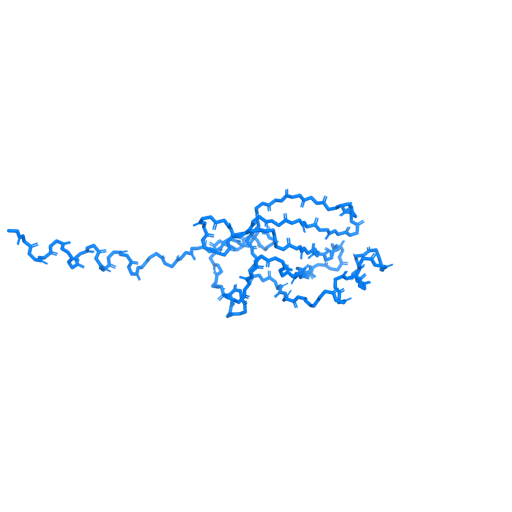 CA 1
ATOM 602 C C . ALA A 1 78 ? 9.885 11.223 3.220 1.00 89.19 78 ALA A C 1
ATOM 604 O O . ALA A 1 78 ? 10.083 12.382 3.576 1.00 89.19 78 ALA A O 1
ATOM 605 N N . TRP A 1 79 ? 9.939 10.867 1.930 1.00 88.94 79 TRP A N 1
ATOM 606 C CA . TRP A 1 79 ? 10.219 11.802 0.835 1.00 88.94 79 TRP A CA 1
ATOM 607 C C . TRP A 1 79 ? 8.972 12.521 0.313 1.00 88.94 79 TRP A C 1
ATOM 609 O O . TRP A 1 79 ? 9.076 13.643 -0.174 1.00 88.94 79 TRP A O 1
ATOM 619 N N . CYS A 1 80 ? 7.790 11.912 0.439 1.00 88.94 80 CYS A N 1
ATOM 620 C CA . CYS A 1 80 ? 6.519 12.493 0.006 1.00 88.94 80 CYS A CA 1
ATOM 621 C C . CYS A 1 80 ? 5.487 12.454 1.143 1.00 88.94 80 CYS A C 1
ATOM 623 O O . CYS A 1 80 ? 4.562 11.641 1.164 1.00 88.94 80 CYS A O 1
ATOM 625 N N . VAL A 1 81 ? 5.642 13.357 2.117 1.00 87.75 81 VAL A N 1
ATOM 626 C CA . VAL A 1 81 ? 4.841 13.354 3.358 1.00 87.75 81 VAL A CA 1
ATOM 627 C C . VAL A 1 81 ? 3.356 13.629 3.094 1.00 87.75 81 VAL A C 1
ATOM 629 O O . VAL A 1 81 ? 2.486 12.994 3.694 1.00 87.75 81 VAL A O 1
ATOM 632 N N . LYS A 1 82 ? 3.049 14.554 2.175 1.00 88.94 82 LYS A N 1
ATOM 633 C CA . LYS A 1 82 ? 1.665 14.918 1.799 1.00 88.94 82 LYS A CA 1
ATOM 634 C C . LYS A 1 82 ? 0.936 13.799 1.048 1.00 88.94 82 LYS A C 1
ATOM 636 O O . LYS A 1 82 ? -0.298 13.790 1.001 1.00 88.94 82 LYS A O 1
ATOM 641 N N . GLY A 1 83 ? 1.717 12.865 0.524 1.00 91.19 83 GLY A N 1
ATOM 642 C CA . GLY A 1 83 ? 1.295 11.771 -0.315 1.00 91.19 83 GLY A CA 1
ATOM 643 C C . GLY A 1 83 ? 0.912 12.191 -1.727 1.00 91.19 83 GLY A C 1
ATOM 644 O O . GLY A 1 83 ? 0.562 13.343 -1.988 1.00 91.19 83 GLY A O 1
ATOM 645 N N . GLU A 1 84 ? 0.965 11.221 -2.625 1.00 93.25 84 GLU A N 1
ATOM 646 C CA . GLU A 1 84 ? 0.687 11.356 -4.048 1.00 93.25 84 GLU A CA 1
ATOM 647 C C . GLU A 1 84 ? -0.346 10.311 -4.467 1.00 93.25 84 GLU A C 1
ATOM 649 O O . GLU A 1 84 ? -0.314 9.165 -4.010 1.00 93.25 84 GLU A O 1
ATOM 654 N N . GLU A 1 85 ? -1.299 10.720 -5.303 1.00 94.19 85 GLU A N 1
ATOM 655 C CA . GLU A 1 85 ? -2.275 9.794 -5.865 1.00 94.19 85 GLU A CA 1
ATOM 656 C C . GLU A 1 85 ? -1.705 9.100 -7.096 1.00 94.19 85 GLU A C 1
ATOM 658 O O . GLU A 1 85 ? -1.130 9.735 -7.977 1.00 94.19 85 GLU A O 1
ATOM 663 N N . GLY A 1 86 ? -1.903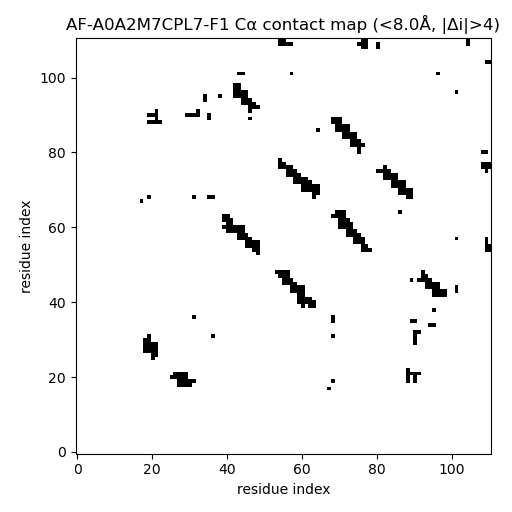 7.790 -7.180 1.00 89.31 86 GLY A N 1
ATOM 664 C CA . GLY A 1 86 ? -1.408 7.003 -8.299 1.00 89.31 86 GLY A CA 1
ATOM 665 C C . GLY A 1 86 ? -2.132 5.677 -8.441 1.00 89.31 86 GLY A C 1
ATOM 666 O O . GLY A 1 86 ? -2.790 5.194 -7.516 1.00 89.31 86 GLY A O 1
ATOM 667 N N . ILE A 1 87 ? -2.013 5.081 -9.625 1.00 87.62 87 ILE A N 1
ATOM 668 C CA . ILE A 1 87 ? -2.452 3.709 -9.863 1.00 87.62 87 ILE A CA 1
ATOM 669 C C . ILE A 1 87 ? -1.283 2.787 -9.532 1.00 87.62 87 ILE A C 1
ATOM 671 O O . ILE A 1 87 ? -0.230 2.865 -10.162 1.00 87.62 87 ILE A O 1
ATOM 675 N N . LEU A 1 88 ? -1.473 1.912 -8.548 1.00 82.69 88 LEU A N 1
ATOM 676 C CA . LEU A 1 88 ? -0.429 1.019 -8.057 1.00 82.69 88 LEU A CA 1
ATOM 677 C C . LEU A 1 88 ? -0.918 -0.424 -7.960 1.00 82.69 88 LEU A C 1
ATOM 679 O O . LEU A 1 88 ? -2.048 -0.711 -7.559 1.00 82.69 88 LEU A O 1
ATOM 683 N N . CYS A 1 89 ? -0.007 -1.325 -8.312 1.00 80.81 89 CYS A N 1
ATOM 684 C CA . CYS A 1 89 ? -0.121 -2.760 -8.116 1.00 80.81 89 CYS A CA 1
ATOM 685 C C . CYS A 1 89 ? 0.555 -3.127 -6.790 1.00 80.81 89 CYS A C 1
ATOM 687 O O . CYS A 1 89 ? 1.759 -2.923 -6.627 1.00 80.81 89 CYS A O 1
ATOM 689 N N . ILE A 1 90 ? -0.207 -3.640 -5.825 1.00 78.94 90 ILE A N 1
ATOM 690 C CA . ILE A 1 90 ? 0.283 -3.858 -4.456 1.00 78.94 90 ILE A CA 1
ATOM 691 C C . ILE A 1 90 ? 0.666 -5.333 -4.297 1.00 78.94 90 ILE A C 1
ATOM 693 O O . ILE A 1 90 ? -0.136 -6.109 -3.788 1.00 78.94 90 ILE A O 1
ATOM 697 N N . VAL A 1 91 ? 1.861 -5.729 -4.770 1.00 73.50 91 VAL A N 1
ATOM 698 C CA . VAL A 1 91 ? 2.187 -7.159 -4.955 1.00 73.50 91 VAL A CA 1
ATOM 699 C C . VAL A 1 91 ? 3.208 -7.819 -4.031 1.00 73.50 91 VAL A C 1
ATOM 701 O O . VAL A 1 91 ? 2.956 -8.968 -3.704 1.00 73.50 91 VAL A O 1
ATOM 704 N N . GLU A 1 92 ? 4.303 -7.178 -3.601 1.00 66.75 92 GLU A N 1
ATOM 705 C CA . GLU A 1 92 ? 5.302 -7.765 -2.667 1.00 66.75 92 GLU A CA 1
ATOM 706 C C . GLU A 1 92 ? 6.517 -6.823 -2.455 1.00 66.75 92 GLU A C 1
ATOM 708 O O . GLU A 1 92 ? 6.840 -6.084 -3.391 1.00 66.75 92 GLU A O 1
ATOM 713 N N . PRO A 1 93 ? 7.233 -6.863 -1.305 1.00 58.44 93 PRO A N 1
ATOM 714 C CA . PRO A 1 93 ? 6.820 -7.354 0.000 1.00 58.44 93 PRO A CA 1
ATOM 715 C C . PRO A 1 93 ? 5.969 -6.249 0.619 1.00 58.44 93 PRO A C 1
ATOM 717 O O . PRO A 1 93 ? 6.413 -5.157 0.979 1.00 58.44 93 PRO A O 1
ATOM 720 N N . THR A 1 94 ? 4.679 -6.509 0.630 1.00 75.62 94 THR A N 1
ATOM 721 C CA . THR A 1 94 ? 3.695 -5.530 1.047 1.00 75.62 94 THR A CA 1
ATOM 722 C C . THR A 1 94 ? 2.777 -6.225 2.032 1.00 75.62 94 THR A C 1
ATOM 724 O O . THR A 1 94 ? 2.501 -7.422 1.908 1.00 75.62 94 THR A O 1
ATOM 727 N N . ARG A 1 95 ? 2.355 -5.507 3.069 1.00 86.00 95 ARG A N 1
ATOM 728 C CA . ARG A 1 95 ? 1.388 -6.022 4.041 1.00 86.00 95 ARG A CA 1
ATOM 729 C C . ARG A 1 95 ? 0.272 -5.020 4.238 1.00 86.00 95 ARG A C 1
ATOM 731 O O . ARG A 1 95 ? 0.461 -3.811 4.091 1.00 86.00 95 ARG A O 1
ATOM 738 N N . LYS A 1 96 ? -0.891 -5.540 4.611 1.00 89.44 96 LYS A N 1
ATOM 739 C CA . LYS A 1 96 ? -2.011 -4.727 5.067 1.00 89.44 96 LYS A CA 1
ATOM 740 C C . LYS A 1 96 ? -1.691 -4.136 6.441 1.00 89.44 96 LYS A C 1
ATOM 742 O O . LYS A 1 96 ? -1.120 -4.817 7.294 1.00 89.44 96 LYS A O 1
ATOM 747 N N . LEU A 1 97 ? -2.073 -2.881 6.629 1.00 91.56 97 LEU A N 1
ATOM 748 C CA . LEU A 1 97 ? -1.988 -2.168 7.894 1.00 91.56 97 LEU A CA 1
ATOM 749 C C . LEU A 1 97 ? -3.381 -1.983 8.493 1.00 91.56 97 LEU A C 1
ATOM 751 O O . LEU A 1 97 ? -4.387 -1.850 7.789 1.00 91.56 97 LEU A O 1
ATOM 755 N N . THR A 1 98 ? -3.420 -1.913 9.814 1.00 94.31 98 THR A N 1
ATOM 756 C CA . THR A 1 98 ? -4.503 -1.262 10.545 1.00 94.31 98 THR A CA 1
ATOM 757 C C . THR A 1 98 ? -4.385 0.258 10.417 1.00 94.31 98 THR A C 1
ATOM 759 O O . THR A 1 98 ? -3.310 0.799 10.152 1.00 94.31 98 THR A O 1
ATOM 762 N N . GLN A 1 99 ? -5.484 0.973 10.661 1.00 95.19 99 GLN A N 1
ATOM 763 C CA . GLN A 1 99 ? -5.455 2.436 10.715 1.00 95.19 99 GLN A CA 1
ATOM 764 C C . GLN A 1 99 ? -4.474 2.943 11.785 1.00 95.19 99 GLN A C 1
ATOM 766 O O . GLN A 1 99 ? -3.731 3.883 11.535 1.00 95.19 99 GLN A O 1
ATOM 771 N N . ALA A 1 100 ? -4.412 2.285 12.947 1.00 95.50 100 ALA A N 1
ATOM 772 C CA . ALA A 1 100 ? -3.500 2.663 14.026 1.00 95.50 100 ALA A CA 1
ATOM 773 C C . ALA A 1 100 ? -2.021 2.561 13.615 1.00 95.50 100 ALA A C 1
ATOM 775 O O . ALA A 1 100 ? -1.228 3.446 13.932 1.00 95.50 100 ALA A O 1
ATOM 776 N N . GLU A 1 101 ? -1.640 1.518 12.872 1.00 95.06 101 GLU A N 1
ATOM 777 C CA . GLU A 1 101 ? -0.276 1.381 12.344 1.00 95.06 101 GLU A CA 1
ATOM 778 C C . GLU A 1 101 ? 0.056 2.466 11.318 1.00 95.06 101 GLU A C 1
ATOM 780 O O . GLU A 1 101 ? 1.158 3.012 11.337 1.00 95.06 101 GLU A O 1
ATOM 785 N N . PHE A 1 102 ? -0.899 2.801 10.447 1.00 94.75 102 PHE A N 1
ATOM 786 C CA . PHE A 1 102 ? -0.727 3.856 9.451 1.00 94.75 102 PHE A CA 1
ATOM 787 C C . PHE A 1 102 ? -0.533 5.231 10.108 1.00 94.75 102 PHE A C 1
ATOM 789 O O . PHE A 1 102 ? 0.388 5.968 9.759 1.00 94.75 102 PHE A O 1
ATOM 796 N N . GLU A 1 103 ? -1.347 5.554 11.113 1.00 94.69 103 GLU A N 1
ATOM 797 C CA . GLU A 1 103 ? -1.237 6.807 11.866 1.00 94.69 103 GLU A CA 1
ATOM 798 C C . GLU A 1 103 ? 0.058 6.862 12.692 1.00 94.69 103 GLU A C 1
ATOM 800 O O . GLU A 1 103 ? 0.742 7.883 12.694 1.00 94.69 103 GLU A O 1
ATOM 805 N N . THR A 1 104 ? 0.470 5.742 13.296 1.00 94.62 104 THR A N 1
ATOM 806 C CA . THR A 1 104 ? 1.767 5.633 13.989 1.00 94.62 104 THR A CA 1
ATOM 807 C C . THR A 1 104 ? 2.932 5.909 13.036 1.00 94.62 104 THR A C 1
ATOM 809 O O . THR A 1 104 ? 3.896 6.587 13.401 1.00 94.62 104 THR A O 1
ATOM 812 N N . ALA A 1 105 ? 2.868 5.387 11.806 1.00 92.25 105 ALA A N 1
ATOM 813 C CA . ALA A 1 105 ? 3.870 5.675 10.787 1.00 92.25 105 ALA A CA 1
ATOM 814 C C . ALA A 1 105 ? 3.869 7.166 10.424 1.00 92.25 105 ALA A C 1
ATOM 816 O O . ALA A 1 105 ? 4.942 7.767 10.375 1.00 92.25 105 ALA A O 1
ATOM 817 N N . ARG A 1 106 ? 2.691 7.791 10.266 1.00 93.62 106 ARG A N 1
ATOM 818 C CA . ARG A 1 106 ? 2.563 9.237 10.018 1.00 93.62 106 ARG A CA 1
ATOM 819 C C . ARG A 1 106 ? 3.233 10.068 11.106 1.00 93.62 106 ARG A C 1
ATOM 821 O O . ARG A 1 106 ? 4.022 10.954 10.795 1.00 93.62 106 ARG A O 1
ATOM 828 N N . GLU A 1 107 ? 2.943 9.775 12.371 1.00 93.88 107 GLU A N 1
ATOM 829 C CA . GLU A 1 107 ? 3.506 10.481 13.533 1.00 93.88 107 GLU A CA 1
ATOM 830 C C . GLU A 1 107 ? 5.031 10.359 13.612 1.00 93.88 107 GLU A C 1
ATOM 832 O O . GLU A 1 107 ? 5.718 11.272 14.065 1.00 93.88 107 GLU A O 1
ATOM 837 N N . LYS A 1 108 ? 5.578 9.248 13.111 1.00 90.75 108 LYS A N 1
ATOM 838 C CA . LYS A 1 108 ? 7.022 9.005 13.024 1.00 90.75 108 LYS A CA 1
ATOM 839 C C . LYS A 1 108 ? 7.664 9.551 11.747 1.00 90.75 108 LYS A C 1
ATOM 841 O O . LYS A 1 108 ? 8.851 9.303 11.534 1.00 90.75 108 LYS A O 1
ATOM 846 N N . ASN A 1 109 ? 6.928 10.314 10.937 1.00 88.12 109 ASN A N 1
ATOM 847 C CA . ASN A 1 109 ? 7.346 10.806 9.621 1.00 88.12 109 ASN A CA 1
ATOM 848 C C . ASN A 1 109 ? 7.689 9.682 8.623 1.00 88.12 109 ASN A C 1
ATOM 850 O O . ASN A 1 109 ? 8.656 9.798 7.875 1.00 88.12 109 ASN A O 1
ATOM 854 N N . TRP A 1 110 ? 6.884 8.615 8.599 1.00 86.12 110 TRP A N 1
ATOM 855 C CA . TRP A 1 110 ? 6.929 7.530 7.609 1.00 86.12 110 TRP A CA 1
ATOM 856 C C . TRP A 1 110 ? 8.277 6.781 7.566 1.00 86.12 110 TRP A C 1
ATOM 858 O O . TRP A 1 110 ? 8.993 6.842 6.567 1.00 86.12 110 TRP A O 1
ATOM 868 N N . ARG A 1 111 ? 8.625 6.102 8.668 1.00 67.75 111 ARG A N 1
ATOM 869 C CA . ARG A 1 111 ? 9.873 5.332 8.837 1.00 67.75 111 ARG A CA 1
ATOM 870 C C . ARG A 1 111 ? 9.722 3.853 8.531 1.00 67.75 111 ARG A C 1
ATOM 872 O O . ARG A 1 111 ? 8.930 3.219 9.262 1.00 67.75 111 ARG A O 1
#

Secondary structure (DSSP, 8-state):
--HHHHHHHHHHTTS----B--TTT--S-BPPPGGGGG--TT-EEEE--SSTTS--EEEEEEEE-SSTTEEEEEEE-SS-TT-EEEEEE--SSEEEE-HHHHHHHHHTT--

Mean predicted aligned error: 9.94 Å

Sequence (111 aa):
MDKNALLGLRALRKQLTPKFFNALTGAAQVAPAKWQSQLKSGDYYVIESFASSLPAIYGQIIKPTGERGYFLVKAHSAWCVKGEEGILCIVEPTRKLTQAEFETAREKNWR

Radius of gyration: 17.45 Å; Cα contacts (8 Å, |Δi|>4): 192; chains: 1; bounding box: 44×41×48 Å

Foldseek 3Di:
DDPVVVVVVVVVVVPCPPAFADPQVRRRRADADPCLVVDAAQWKKWADHPDPPDFIKIWGFHGADPRPQWGFIFIDALVRLVTDTDTDRQGPPMDIDDPVVSVVCSVVSRD

Solvent-accessible surface area (backbone atoms only — not comparable to full-atom values): 6540 Å² total; per-residue (Å²): 133,70,75,65,63,62,53,54,57,58,56,63,70,72,70,67,73,78,67,36,52,33,85,86,80,66,43,68,71,46,77,78,47,77,69,57,80,70,66,47,61,73,40,33,35,37,35,58,52,91,50,94,88,50,66,30,38,36,32,37,32,64,36,75,44,99,49,90,71,30,26,36,26,42,37,28,21,57,90,38,73,90,42,48,77,45,80,45,52,76,58,76,64,55,49,81,41,54,72,67,57,53,51,54,30,55,78,61,54,28,108

pLDDT: mean 77.1, std 16.83, range [39.56,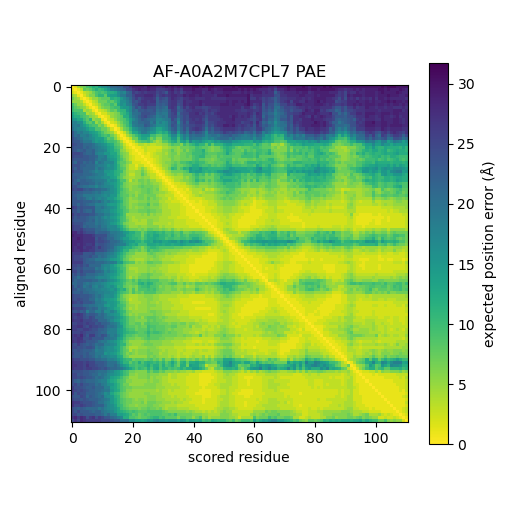 95.5]

Nearest PDB structures (foldseek):
  3mew-assembly1_A  TM=4.801E-01  e=4.055E-01  Homo sapiens
  9c5g-assembly1_A  TM=3.380E-01  e=1.765E+00  Rhizobium leguminosarum
  7tb5-assembly1_A-2  TM=3.958E-01  e=3.258E+00  Pseudomonas aeruginosa
  7qfz-assembly4_G  TM=3.692E-01  e=1.660E+00  Escherichia fergusonii ATCC 35469
  8rt0-assembly1_A  TM=4.023E-01  e=2.398E+00  Bluetongue virus